Protein AF-A0A960XKC3-F1 (afdb_monomer_lite)

Secondary structure (DSSP, 8-state):
--HHHHHHHHHHHHHHHHTSTTTS-TT--THHHHHHHHHHHS-TTHHHHHHHHHHHHHHHHHHHHHHHHS------THHHHHHHHHHHH-

Foldseek 3Di:
DDPLVPVLVVLLVVQLVQPPPPNDDVPDHCLLVCLLVLCVSPDDPCSQCVSLVSVVVSCCVVQVCCCVVVVDRPDDPCVVVVSVVSNVSD

Radius of gyration: 13.92 Å; chains: 1; bounding box: 27×32×36 Å

Sequence (90 aa):
MKPKLALPVVLMLVFAITRWPGLMPPNFSAVYGLLFCGGVYFTGRMAWWLPLGVLAGTDLVICGYYQFFQGINAFQPHMLMTYVCYAGLI

Structure (mmCIF, N/CA/C/O backbone):
data_AF-A0A960XKC3-F1
#
_entry.id   AF-A0A960XKC3-F1
#
loop_
_atom_site.group_PDB
_atom_site.id
_atom_site.type_symbol
_atom_site.label_atom_id
_atom_site.label_alt_id
_atom_site.label_comp_id
_atom_site.label_asym_id
_atom_site.label_entity_id
_atom_site.label_seq_id
_atom_site.pdbx_PDB_ins_code
_atom_site.Cartn_x
_atom_site.Cartn_y
_atom_site.Cartn_z
_atom_site.occupancy
_atom_site.B_iso_or_equiv
_atom_site.auth_seq_id
_atom_site.auth_comp_id
_atom_site.auth_asym_id
_atom_site.auth_atom_id
_atom_site.pdbx_PDB_model_num
ATOM 1 N N . MET A 1 1 ? -12.853 -23.521 15.824 1.00 45.41 1 MET A N 1
ATOM 2 C CA . MET A 1 1 ? -11.805 -22.718 15.147 1.00 45.41 1 MET A CA 1
ATOM 3 C C . MET A 1 1 ? -12.215 -21.249 15.208 1.00 45.41 1 MET A C 1
ATOM 5 O O . MET A 1 1 ? -13.382 -20.975 14.984 1.00 45.41 1 MET A O 1
ATOM 9 N N . LYS A 1 2 ? -11.327 -20.335 15.630 1.00 48.94 2 LYS A N 1
ATOM 10 C CA . LYS A 1 2 ? -11.648 -18.933 15.984 1.00 48.94 2 LYS A CA 1
ATOM 11 C C . LYS A 1 2 ? -12.214 -18.157 14.769 1.00 48.94 2 LYS A C 1
ATOM 13 O O . LYS A 1 2 ? -11.428 -17.800 13.894 1.00 48.94 2 LYS A O 1
ATOM 18 N N . PRO A 1 3 ? -13.519 -17.823 14.719 1.00 55.16 3 PRO A N 1
ATOM 19 C CA . PRO A 1 3 ? -14.132 -17.157 13.559 1.00 55.16 3 PRO A CA 1
ATOM 20 C C . PRO A 1 3 ? -13.640 -15.713 13.343 1.00 55.16 3 PRO A C 1
ATOM 22 O O . PRO A 1 3 ? -13.813 -15.154 12.267 1.00 55.16 3 PRO A O 1
ATOM 25 N N . LYS A 1 4 ? -12.965 -15.120 14.338 1.00 64.19 4 LYS A N 1
ATOM 26 C CA . LYS A 1 4 ? -12.506 -13.720 14.322 1.00 64.19 4 LYS A CA 1
ATOM 27 C C . LYS A 1 4 ? -11.363 -13.428 13.334 1.00 64.19 4 LYS A C 1
ATOM 29 O O . LYS A 1 4 ? -11.145 -12.271 13.010 1.00 64.19 4 LYS A O 1
ATOM 34 N N . LEU A 1 5 ? -10.630 -14.450 12.878 1.00 69.88 5 LEU A N 1
ATOM 35 C CA . LEU A 1 5 ? -9.450 -14.289 12.007 1.00 69.88 5 LEU A CA 1
ATOM 36 C C . LEU A 1 5 ? -9.685 -14.704 10.550 1.00 69.88 5 LEU A C 1
ATOM 38 O O . LEU A 1 5 ? -8.965 -14.243 9.672 1.00 69.88 5 LEU A O 1
ATOM 42 N N . ALA A 1 6 ? -10.696 -15.530 10.276 1.00 75.69 6 ALA A N 1
ATOM 43 C CA . ALA A 1 6 ? -10.957 -16.024 8.925 1.00 75.69 6 ALA A CA 1
ATOM 44 C C . ALA A 1 6 ? -11.412 -14.903 7.976 1.00 75.69 6 ALA A C 1
ATOM 46 O O . ALA A 1 6 ? -10.878 -14.773 6.880 1.00 75.69 6 ALA A O 1
ATOM 47 N N . LEU A 1 7 ? -12.347 -14.057 8.420 1.00 75.25 7 LEU A N 1
ATOM 48 C CA . LEU A 1 7 ? -12.868 -12.942 7.625 1.00 75.25 7 LEU A CA 1
ATOM 49 C C . LEU A 1 7 ? -11.770 -11.932 7.213 1.00 75.25 7 LEU A C 1
ATOM 51 O O . LEU A 1 7 ? -11.669 -11.658 6.018 1.00 75.25 7 LEU A O 1
ATOM 55 N N . PRO A 1 8 ? -10.900 -11.437 8.124 1.00 73.38 8 PRO A N 1
ATOM 56 C CA . PRO A 1 8 ? -9.755 -10.603 7.753 1.00 73.38 8 PRO A CA 1
ATOM 57 C C . PRO A 1 8 ? -8.878 -11.214 6.667 1.00 73.38 8 PRO A C 1
ATOM 59 O O . PRO A 1 8 ? -8.530 -10.549 5.697 1.00 73.38 8 PRO A O 1
ATOM 62 N N . VAL A 1 9 ? -8.533 -12.492 6.820 1.00 76.19 9 VAL A N 1
ATOM 63 C CA . VAL A 1 9 ? -7.622 -13.185 5.906 1.00 76.19 9 VAL A CA 1
ATOM 64 C C . VAL A 1 9 ? -8.256 -13.354 4.528 1.00 76.19 9 VAL A C 1
ATOM 66 O O . VAL A 1 9 ? -7.601 -13.101 3.521 1.00 76.19 9 VAL A O 1
ATOM 69 N N . VAL A 1 10 ? -9.539 -13.720 4.472 1.00 80.88 10 VAL A N 1
ATOM 70 C CA . VAL A 1 10 ? -10.279 -13.844 3.209 1.00 80.88 10 VAL A CA 1
ATOM 71 C C . VAL A 1 10 ? -10.379 -12.492 2.502 1.00 80.88 10 VAL A C 1
ATOM 73 O O . VAL A 1 10 ? -10.119 -12.419 1.303 1.00 80.88 10 VAL A O 1
ATOM 76 N N . LEU A 1 11 ? -10.679 -11.412 3.230 1.00 78.38 11 LEU A N 1
ATOM 77 C CA . LEU A 1 11 ? -10.731 -10.063 2.659 1.00 78.38 11 LEU A CA 1
ATOM 78 C C . LEU A 1 11 ? -9.377 -9.633 2.082 1.00 78.38 11 LEU A C 1
ATOM 80 O O . LEU A 1 11 ? -9.334 -9.092 0.981 1.00 78.38 11 LEU A O 1
ATOM 84 N N . MET A 1 12 ? -8.273 -9.928 2.773 1.00 79.12 12 MET A N 1
ATOM 85 C CA . MET A 1 12 ? -6.926 -9.625 2.275 1.00 79.12 12 MET A CA 1
ATOM 86 C C . MET A 1 12 ? -6.516 -10.468 1.068 1.00 79.12 12 MET A C 1
ATOM 88 O O . MET A 1 12 ? -5.805 -9.977 0.194 1.00 79.12 12 MET A O 1
ATOM 92 N N . LEU A 1 13 ? -6.958 -11.725 0.995 1.00 79.75 13 LEU A N 1
ATOM 93 C CA . LEU A 1 13 ? -6.722 -12.574 -0.173 1.00 79.75 13 LEU A CA 1
ATOM 94 C C . LEU A 1 13 ? -7.464 -12.047 -1.400 1.00 79.75 13 LEU A C 1
ATOM 96 O O . LEU A 1 13 ? -6.859 -11.881 -2.456 1.00 79.75 13 LEU A O 1
ATOM 100 N N . VAL A 1 14 ? -8.755 -11.733 -1.255 1.00 80.75 14 VAL A N 1
ATOM 101 C CA . VAL A 1 14 ? -9.549 -11.126 -2.334 1.00 80.75 14 VAL A CA 1
ATOM 102 C C . VAL A 1 14 ? -8.919 -9.804 -2.762 1.00 80.75 14 VAL A C 1
ATOM 104 O O . VAL A 1 14 ? -8.740 -9.558 -3.951 1.00 80.75 14 VAL A O 1
ATOM 107 N N . PHE A 1 15 ? -8.498 -8.989 -1.797 1.00 79.44 15 PHE A N 1
ATOM 108 C CA . PHE A 1 15 ? -7.784 -7.749 -2.049 1.00 79.44 15 PHE A CA 1
ATOM 109 C C . PHE A 1 15 ? -6.508 -7.944 -2.880 1.00 79.44 15 PHE A C 1
ATOM 111 O O . PHE A 1 15 ? -6.333 -7.270 -3.894 1.00 79.44 15 PHE A O 1
ATOM 118 N N . ALA A 1 16 ? -5.644 -8.889 -2.507 1.00 77.81 16 ALA A N 1
ATOM 119 C CA . ALA A 1 16 ? -4.427 -9.177 -3.259 1.00 77.81 16 ALA A CA 1
ATOM 120 C C . ALA A 1 16 ? -4.730 -9.589 -4.711 1.00 77.81 16 ALA A C 1
ATOM 122 O O . ALA A 1 16 ? -4.042 -9.146 -5.629 1.00 77.81 16 ALA A O 1
ATOM 123 N N . ILE A 1 17 ? -5.802 -10.358 -4.930 1.00 78.81 17 ILE A N 1
ATOM 124 C CA . ILE A 1 17 ? -6.256 -10.753 -6.271 1.00 78.81 17 ILE A CA 1
ATOM 125 C C . ILE A 1 17 ? -6.725 -9.532 -7.073 1.00 78.81 17 ILE A C 1
ATOM 127 O O . ILE A 1 17 ? -6.347 -9.394 -8.233 1.00 78.81 17 ILE A O 1
ATOM 131 N N . THR A 1 18 ? -7.479 -8.603 -6.467 1.00 75.06 18 THR A N 1
ATOM 132 C CA . THR A 1 18 ? -7.957 -7.386 -7.162 1.00 75.06 18 THR A CA 1
ATOM 133 C C . THR A 1 18 ? -6.839 -6.482 -7.687 1.00 75.06 18 THR A C 1
ATOM 135 O O . THR A 1 18 ? -7.077 -5.681 -8.586 1.00 75.06 18 THR A O 1
ATOM 138 N N . ARG A 1 19 ? -5.617 -6.620 -7.161 1.00 74.62 19 ARG A N 1
ATOM 139 C CA . ARG A 1 19 ? -4.440 -5.840 -7.573 1.00 74.62 19 ARG A CA 1
ATOM 140 C C . ARG A 1 19 ? -3.648 -6.464 -8.714 1.00 74.62 19 ARG A C 1
ATOM 142 O O . ARG A 1 19 ? -2.655 -5.880 -9.139 1.00 74.62 19 ARG A O 1
ATOM 149 N N . TRP A 1 20 ? -4.055 -7.634 -9.199 1.00 76.62 20 TRP A N 1
ATOM 150 C CA . TRP A 1 20 ? -3.368 -8.278 -10.306 1.00 76.62 20 TRP A CA 1
ATOM 151 C C . TRP A 1 20 ? -3.443 -7.406 -11.572 1.00 76.62 20 TRP A C 1
ATOM 153 O O . TRP A 1 20 ? -4.540 -6.971 -11.950 1.00 76.62 20 TRP A O 1
ATOM 163 N N . PRO A 1 21 ? -2.306 -7.142 -12.243 1.00 68.44 21 PRO A N 1
ATOM 164 C CA . PRO A 1 21 ? -2.283 -6.291 -13.426 1.00 68.44 21 PRO A CA 1
ATOM 165 C C . PRO A 1 21 ? -3.163 -6.894 -14.530 1.00 68.44 21 PRO A C 1
ATOM 167 O O . PRO A 1 21 ? -2.982 -8.044 -14.924 1.00 68.44 21 PRO A O 1
ATOM 170 N N . GLY A 1 22 ? -4.141 -6.118 -15.006 1.00 71.56 22 GLY A N 1
ATOM 171 C CA . GLY A 1 22 ? -5.102 -6.531 -16.037 1.00 71.56 22 GLY A CA 1
ATOM 172 C C . GLY A 1 22 ? -6.458 -7.034 -15.523 1.00 71.56 22 GLY A C 1
ATOM 173 O O . GLY A 1 22 ? -7.344 -7.257 -16.343 1.00 71.56 22 GLY A O 1
ATOM 174 N N . LEU A 1 23 ? -6.657 -7.180 -14.205 1.00 73.38 23 LEU A N 1
ATOM 175 C CA . LEU A 1 23 ? -7.954 -7.585 -13.641 1.00 73.38 23 LEU A CA 1
ATOM 176 C C . LEU A 1 23 ? -8.907 -6.399 -13.411 1.00 73.38 23 LEU A C 1
ATOM 178 O O . LEU A 1 23 ? -10.104 -6.511 -13.666 1.00 73.38 23 LEU A O 1
ATOM 182 N N . MET A 1 24 ? -8.388 -5.268 -12.926 1.00 70.12 24 MET A N 1
ATOM 183 C CA . MET A 1 24 ? -9.150 -4.033 -12.707 1.00 70.12 24 MET A CA 1
ATOM 184 C C . MET A 1 24 ? -8.760 -2.937 -13.710 1.00 70.12 24 MET A C 1
ATOM 186 O O . MET A 1 24 ? -7.633 -2.947 -14.218 1.00 70.12 24 MET A O 1
ATOM 190 N N . PRO A 1 25 ? -9.664 -1.973 -13.991 1.00 70.12 25 PRO A N 1
ATOM 191 C CA . PRO A 1 25 ? -9.336 -0.804 -14.797 1.00 70.12 25 PRO A CA 1
ATOM 192 C C . PRO A 1 25 ? -8.111 -0.062 -14.237 1.00 70.12 25 PRO A C 1
ATOM 194 O O . PRO A 1 25 ? -7.933 -0.008 -13.017 1.00 70.12 25 PRO A O 1
ATOM 197 N N . PRO A 1 26 ? -7.276 0.547 -15.094 1.00 63.78 26 PRO A N 1
ATOM 198 C CA . PRO A 1 26 ? -6.123 1.318 -14.644 1.00 63.78 26 PRO A CA 1
ATOM 199 C C . PRO A 1 26 ? -6.557 2.424 -13.668 1.00 63.78 26 PRO A C 1
ATOM 201 O O . PRO A 1 26 ? -7.488 3.178 -13.951 1.00 63.78 26 PRO A O 1
ATOM 204 N N . ASN A 1 27 ? -5.869 2.512 -12.523 1.00 62.06 27 ASN A N 1
ATOM 205 C CA . ASN A 1 27 ? -6.164 3.377 -11.363 1.00 62.06 27 ASN A CA 1
ATOM 206 C C . ASN A 1 27 ? -7.355 2.961 -10.484 1.00 62.06 27 ASN A C 1
ATOM 208 O O . ASN A 1 27 ? -7.625 3.619 -9.480 1.00 62.06 27 ASN A O 1
ATOM 212 N N . PHE A 1 28 ? -8.055 1.873 -10.808 1.00 60.47 28 PHE A N 1
ATOM 213 C CA . PHE A 1 28 ? -9.113 1.352 -9.953 1.00 60.47 28 PHE A CA 1
ATOM 214 C C . PHE A 1 28 ? -8.516 0.334 -8.990 1.00 60.47 28 PHE A C 1
ATOM 216 O O . PHE A 1 28 ? -8.047 -0.730 -9.388 1.00 60.47 28 PHE A O 1
ATOM 223 N N . SER A 1 29 ? -8.496 0.678 -7.707 1.00 61.59 29 SER A N 1
ATOM 224 C CA . SER A 1 29 ?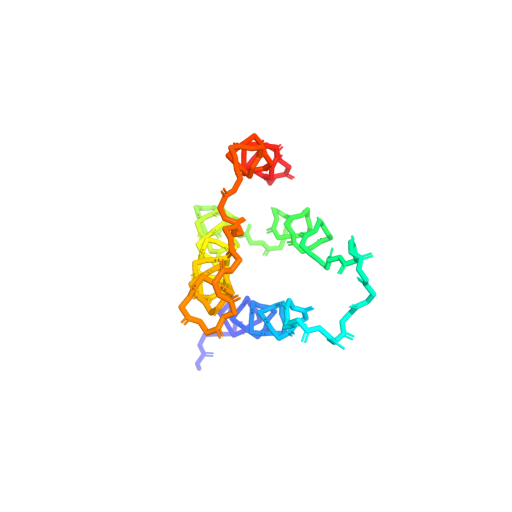 -7.975 -0.208 -6.680 1.00 61.59 29 SER A CA 1
ATOM 225 C C . SER A 1 29 ? -8.913 -0.216 -5.487 1.00 61.59 29 SER A C 1
ATOM 227 O O . SER A 1 29 ? -9.160 0.822 -4.875 1.00 61.59 29 SER A O 1
ATOM 229 N N . ALA A 1 30 ? -9.404 -1.401 -5.115 1.00 66.44 30 ALA A N 1
ATOM 230 C CA . ALA A 1 30 ? -10.216 -1.592 -3.908 1.00 66.44 30 ALA A CA 1
ATOM 231 C C . ALA A 1 30 ? -9.455 -1.240 -2.608 1.00 66.44 30 ALA A C 1
ATOM 233 O O . ALA A 1 30 ? -10.040 -1.251 -1.527 1.00 66.44 30 ALA A O 1
ATOM 234 N N . VAL A 1 31 ? -8.167 -0.890 -2.729 1.00 69.06 31 VAL A N 1
ATOM 235 C CA . VAL A 1 31 ? -7.255 -0.413 -1.682 1.00 69.06 31 VAL A CA 1
ATOM 236 C C . VAL A 1 31 ? -7.910 0.632 -0.792 1.00 69.06 31 VAL A C 1
ATOM 238 O O . VAL A 1 31 ? -7.958 0.441 0.418 1.00 69.06 31 VAL A O 1
ATOM 241 N N . TYR A 1 32 ? -8.454 1.704 -1.373 1.00 66.06 32 TYR A N 1
ATOM 242 C CA . TYR A 1 32 ? -9.007 2.822 -0.603 1.00 66.06 32 TYR A CA 1
ATOM 243 C C . TYR A 1 32 ? -10.189 2.387 0.270 1.00 66.06 32 TYR A C 1
ATOM 245 O O . TYR A 1 32 ? -10.235 2.700 1.457 1.00 66.06 32 TYR A O 1
ATOM 253 N N . GLY A 1 33 ? -11.116 1.615 -0.306 1.00 68.25 33 GLY A N 1
ATOM 254 C CA . GLY A 1 33 ? -12.294 1.127 0.408 1.00 68.25 33 GLY A CA 1
ATOM 255 C C . GLY A 1 33 ? -11.941 0.107 1.486 1.00 68.25 33 GLY A C 1
ATOM 256 O O . GLY A 1 33 ? -12.512 0.135 2.569 1.00 68.25 33 GLY A O 1
ATOM 257 N N . LEU A 1 34 ? -10.972 -0.771 1.225 1.00 72.00 34 LEU A N 1
ATOM 258 C CA . LEU A 1 34 ? -10.594 -1.828 2.159 1.00 72.00 34 LEU A CA 1
ATOM 259 C C . LEU A 1 34 ? -9.686 -1.323 3.287 1.00 72.00 34 LEU A C 1
ATOM 261 O O . LEU A 1 34 ? -9.776 -1.842 4.393 1.00 72.00 34 LEU A O 1
ATOM 265 N N . LEU A 1 35 ? -8.873 -0.291 3.048 1.00 70.81 35 LEU A N 1
ATOM 266 C CA . LEU A 1 35 ? -8.130 0.411 4.099 1.00 70.81 35 LEU A CA 1
ATOM 267 C C . LEU A 1 35 ? -9.073 1.193 5.017 1.00 70.81 35 LEU A C 1
ATOM 269 O O . LEU A 1 35 ? -9.018 1.012 6.230 1.00 70.81 35 LEU A O 1
ATOM 273 N N . PHE A 1 36 ? -9.992 1.976 4.441 1.00 68.12 36 PHE A N 1
ATOM 274 C CA . PHE A 1 36 ? -10.977 2.743 5.207 1.00 68.12 36 PHE A CA 1
ATOM 275 C C . PHE A 1 36 ? -11.911 1.831 6.016 1.00 68.12 36 PHE A C 1
ATOM 277 O O . PHE A 1 36 ? -12.063 1.986 7.225 1.00 68.12 36 PHE A O 1
ATOM 284 N N . CYS A 1 37 ? -12.492 0.806 5.381 1.00 67.88 37 CYS A N 1
ATOM 285 C CA . CYS A 1 37 ? -13.317 -0.176 6.085 1.00 67.88 37 CYS A CA 1
ATOM 286 C C . CYS A 1 37 ? -12.480 -1.056 7.027 1.00 67.88 37 CYS A C 1
ATOM 288 O O . CYS A 1 37 ? -12.973 -1.482 8.067 1.00 67.88 37 CYS A O 1
ATOM 290 N N . GLY A 1 38 ? -11.215 -1.323 6.705 1.00 66.81 38 GLY A N 1
ATOM 291 C CA . GLY A 1 38 ? -10.296 -2.100 7.535 1.00 66.81 38 GLY A CA 1
ATOM 292 C C . GLY A 1 38 ? -10.047 -1.462 8.900 1.00 66.81 38 GLY A C 1
ATOM 293 O O . GLY A 1 38 ? -10.031 -2.184 9.893 1.00 66.81 38 GLY A O 1
ATOM 294 N N . GLY A 1 39 ? -9.959 -0.130 8.973 1.00 63.72 39 GLY A N 1
ATOM 295 C CA . GLY A 1 39 ? -9.909 0.609 10.243 1.00 63.72 39 GLY A CA 1
ATOM 296 C C . GLY A 1 39 ? -11.156 0.412 11.115 1.00 63.72 39 GLY A C 1
ATOM 297 O O . GLY A 1 39 ? -11.067 0.383 12.339 1.00 63.72 39 GLY A O 1
ATOM 298 N N . VAL A 1 40 ? -12.316 0.189 10.488 1.00 66.19 40 VAL A N 1
ATOM 299 C CA . VAL A 1 40 ? -13.599 -0.026 11.177 1.00 66.19 40 VAL A CA 1
ATOM 300 C C . VAL A 1 40 ? -13.802 -1.491 11.587 1.00 66.19 40 VAL A C 1
ATOM 302 O O . VAL A 1 40 ? -14.318 -1.765 12.670 1.00 66.19 40 VAL A O 1
ATOM 305 N N . TYR A 1 41 ? -13.411 -2.449 10.740 1.00 64.62 41 TYR A N 1
ATOM 306 C CA . TYR A 1 41 ? -13.665 -3.881 10.960 1.00 64.62 41 TYR A CA 1
ATOM 307 C C . TYR A 1 41 ? -12.537 -4.617 11.695 1.00 64.62 41 TYR A C 1
ATOM 309 O O . TYR A 1 41 ? -12.786 -5.672 12.287 1.00 64.62 41 TYR A O 1
ATOM 317 N N . PHE A 1 42 ? -11.304 -4.105 11.677 1.00 69.56 42 PHE A N 1
ATOM 318 C CA . PHE A 1 42 ? -10.181 -4.708 12.394 1.00 69.56 42 PHE A CA 1
ATOM 319 C C . PHE A 1 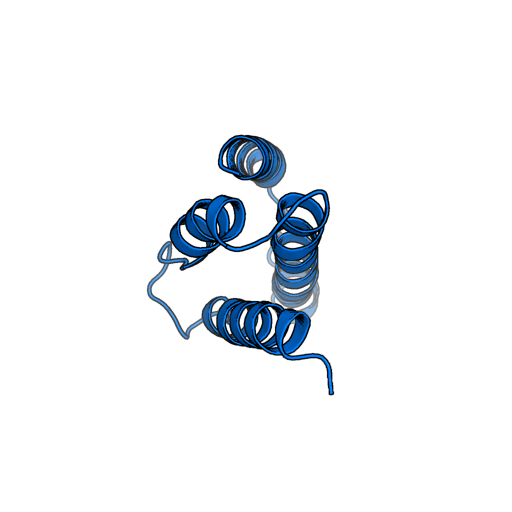42 ? -9.930 -3.989 13.718 1.00 69.56 42 PHE A C 1
ATOM 321 O O . PHE A 1 42 ? -9.874 -2.770 13.797 1.00 69.56 42 PHE A O 1
ATOM 328 N N . THR A 1 43 ? -9.746 -4.755 14.792 1.00 68.81 43 THR A N 1
ATOM 329 C CA . THR A 1 43 ? -9.520 -4.199 16.131 1.00 68.81 43 THR A CA 1
ATOM 330 C C . THR A 1 43 ? -8.031 -4.101 16.459 1.00 68.81 43 THR A C 1
ATOM 332 O O . THR A 1 43 ? -7.305 -5.098 16.390 1.00 68.81 43 THR A O 1
ATOM 335 N N . GLY A 1 44 ? -7.587 -2.922 16.903 1.00 72.94 44 GLY A N 1
ATOM 336 C CA . GLY A 1 44 ? -6.239 -2.690 17.431 1.00 72.94 44 GLY A CA 1
ATOM 337 C C . GLY A 1 44 ? -5.145 -2.695 16.358 1.00 72.94 44 GLY A C 1
ATOM 338 O O . GLY A 1 44 ? -5.358 -2.296 15.220 1.00 72.94 44 GLY A O 1
ATOM 339 N N . ARG A 1 45 ? -3.944 -3.171 16.710 1.00 72.94 45 ARG A N 1
ATOM 340 C CA . ARG A 1 45 ? -2.736 -3.072 15.861 1.00 72.94 45 ARG A CA 1
ATOM 341 C C . ARG A 1 45 ? -2.828 -3.833 14.526 1.00 72.94 45 ARG A C 1
ATOM 343 O O . ARG A 1 45 ? -2.072 -3.534 13.603 1.00 72.94 45 ARG A O 1
ATOM 350 N N . MET A 1 46 ? -3.757 -4.788 14.409 1.00 72.00 46 MET A N 1
ATOM 351 C CA . MET A 1 46 ? -4.029 -5.503 13.154 1.00 72.00 46 MET A CA 1
ATOM 352 C C . MET A 1 46 ? -4.690 -4.618 12.095 1.00 72.00 46 MET A C 1
ATOM 354 O O . MET A 1 46 ? -4.477 -4.871 10.915 1.00 72.00 46 MET A O 1
ATOM 358 N N . ALA A 1 47 ? -5.428 -3.575 12.487 1.00 71.88 47 ALA A N 1
ATOM 359 C CA . ALA A 1 47 ? -6.019 -2.641 11.530 1.00 71.88 47 ALA A CA 1
ATOM 360 C C . ALA A 1 47 ? -4.956 -1.937 10.689 1.00 71.88 47 ALA A C 1
ATOM 362 O O . ALA A 1 47 ? -5.171 -1.696 9.513 1.00 71.88 47 ALA A O 1
ATOM 363 N N . TRP A 1 48 ? -3.782 -1.687 11.272 1.00 74.12 48 TRP A N 1
ATOM 364 C CA . TRP A 1 48 ? -2.668 -1.037 10.593 1.00 74.12 48 TRP A CA 1
ATOM 365 C C . TRP A 1 48 ? -1.746 -2.024 9.882 1.00 74.12 48 TRP A C 1
ATOM 367 O O . TRP A 1 48 ? -1.531 -1.923 8.678 1.00 74.12 48 TRP A O 1
ATOM 377 N N . TRP A 1 49 ? -1.181 -2.994 10.609 1.00 79.25 49 TRP A N 1
ATOM 378 C CA . TRP A 1 49 ? -0.107 -3.818 10.042 1.00 79.25 49 TRP A CA 1
ATOM 379 C C . TRP A 1 49 ? -0.592 -4.766 8.941 1.00 79.25 49 TRP A C 1
ATOM 381 O O . TRP A 1 49 ? 0.143 -5.040 7.998 1.00 79.25 49 TRP A O 1
ATOM 391 N N . LEU A 1 50 ? -1.828 -5.255 9.042 1.00 80.44 50 LEU A N 1
ATOM 392 C CA . LEU A 1 50 ? -2.356 -6.285 8.152 1.00 80.44 50 LEU A CA 1
ATOM 393 C C . LEU A 1 50 ? -2.643 -5.728 6.740 1.00 80.44 50 LEU A C 1
ATOM 395 O O . LEU A 1 50 ? -2.064 -6.251 5.789 1.00 80.44 50 LEU A O 1
ATOM 399 N N . PRO A 1 51 ? -3.425 -4.645 6.556 1.00 78.81 51 PRO A N 1
ATOM 400 C CA . PRO A 1 51 ? -3.617 -4.071 5.227 1.00 78.81 51 PRO A CA 1
ATOM 401 C C . PRO A 1 51 ? -2.360 -3.390 4.684 1.00 78.81 51 PRO A C 1
ATOM 403 O O . PRO A 1 51 ? -2.065 -3.582 3.511 1.00 78.81 51 PRO A O 1
ATOM 406 N N . LEU A 1 52 ? -1.587 -2.653 5.499 1.00 82.69 52 LEU A N 1
ATOM 407 C CA . LEU A 1 52 ? -0.346 -2.015 5.030 1.00 82.69 52 LEU A CA 1
ATOM 408 C C . LEU A 1 52 ? 0.711 -3.055 4.637 1.00 82.69 52 LEU A C 1
ATOM 410 O O . LEU A 1 52 ? 1.416 -2.872 3.647 1.00 82.69 52 LEU A O 1
ATOM 414 N N . GLY A 1 53 ? 0.799 -4.164 5.376 1.00 84.00 53 GLY A N 1
ATOM 415 C CA . GLY A 1 53 ? 1.699 -5.271 5.064 1.00 84.00 53 GLY A CA 1
ATOM 416 C C . GLY A 1 53 ? 1.313 -5.983 3.771 1.00 84.00 53 GLY A C 1
ATOM 417 O O . GLY A 1 53 ? 2.177 -6.246 2.938 1.00 84.00 53 GLY A O 1
ATOM 418 N N . VAL A 1 54 ? 0.018 -6.240 3.556 1.00 84.62 54 VAL A N 1
ATOM 419 C CA . VAL A 1 54 ? -0.470 -6.804 2.287 1.00 84.62 54 VAL A CA 1
ATOM 420 C C . VAL A 1 54 ? -0.261 -5.809 1.143 1.00 84.62 54 VAL A C 1
ATOM 422 O O . VAL A 1 54 ? 0.158 -6.222 0.064 1.00 84.62 54 VAL A O 1
ATOM 425 N N . LEU A 1 55 ? -0.458 -4.506 1.386 1.00 83.94 55 LEU A N 1
ATOM 426 C CA . LEU A 1 55 ? -0.169 -3.440 0.424 1.00 83.94 55 LEU A CA 1
ATOM 427 C C . LEU A 1 55 ? 1.279 -3.529 -0.062 1.00 83.94 55 LEU A C 1
ATOM 429 O O . LEU A 1 55 ? 1.512 -3.743 -1.251 1.00 83.94 55 LEU A O 1
ATOM 433 N N . ALA A 1 56 ? 2.215 -3.468 0.887 1.00 85.31 56 ALA A N 1
ATOM 434 C CA . ALA A 1 56 ? 3.650 -3.512 0.643 1.00 85.31 56 ALA A CA 1
ATOM 435 C C . ALA A 1 56 ? 4.071 -4.812 -0.039 1.00 85.31 56 ALA A C 1
ATOM 437 O O . ALA A 1 56 ? 4.819 -4.781 -1.011 1.00 85.31 56 ALA A O 1
ATOM 438 N N . GLY A 1 57 ? 3.554 -5.952 0.422 1.00 86.94 57 GLY A N 1
ATOM 439 C CA . GLY A 1 57 ? 3.844 -7.249 -0.182 1.00 86.94 57 GLY A CA 1
ATOM 440 C C . GLY A 1 57 ? 3.407 -7.314 -1.645 1.00 86.94 57 GLY A C 1
ATOM 441 O O . GLY A 1 57 ? 4.200 -7.687 -2.506 1.00 86.94 57 GLY A O 1
ATOM 442 N N . THR A 1 58 ? 2.168 -6.911 -1.942 1.00 83.75 58 THR A N 1
ATOM 443 C CA . THR A 1 58 ? 1.659 -6.914 -3.322 1.00 83.75 58 THR A CA 1
ATOM 444 C C . THR A 1 58 ? 2.409 -5.934 -4.223 1.00 83.75 58 THR A C 1
ATOM 446 O O . THR A 1 58 ? 2.752 -6.309 -5.341 1.00 83.75 58 THR A O 1
ATOM 449 N N . ASP A 1 59 ? 2.747 -4.734 -3.738 1.00 83.69 59 ASP A N 1
ATOM 450 C CA . ASP A 1 59 ? 3.531 -3.768 -4.518 1.00 83.69 59 ASP A CA 1
ATOM 451 C C . ASP A 1 59 ? 4.950 -4.266 -4.791 1.00 83.69 59 ASP A C 1
ATOM 453 O O . ASP A 1 59 ? 5.421 -4.140 -5.914 1.00 83.69 59 ASP A O 1
ATOM 457 N N . LEU A 1 60 ? 5.626 -4.897 -3.826 1.00 86.25 60 LEU A N 1
ATOM 458 C CA . LEU A 1 60 ? 6.953 -5.476 -4.059 1.00 86.25 60 LEU A CA 1
ATOM 459 C C . LEU A 1 60 ? 6.922 -6.588 -5.113 1.00 86.25 60 LEU A C 1
ATOM 461 O O . LEU A 1 60 ? 7.803 -6.640 -5.970 1.00 86.25 60 LEU A O 1
ATOM 465 N N . VAL A 1 61 ? 5.908 -7.459 -5.075 1.00 86.44 61 VAL A N 1
ATOM 466 C CA . VAL A 1 61 ? 5.748 -8.542 -6.058 1.00 86.44 61 VAL A CA 1
ATOM 467 C C . VAL A 1 61 ? 5.464 -7.977 -7.446 1.00 86.44 61 VAL A C 1
ATOM 469 O O . VAL A 1 61 ? 6.094 -8.394 -8.415 1.00 86.44 61 VAL A O 1
ATOM 472 N N . ILE A 1 62 ? 4.547 -7.015 -7.551 1.00 81.56 62 ILE A N 1
ATOM 473 C CA . ILE A 1 62 ? 4.146 -6.429 -8.832 1.00 81.56 62 ILE A CA 1
ATOM 474 C C . ILE A 1 62 ? 5.275 -5.564 -9.401 1.00 81.56 62 ILE A C 1
ATOM 476 O O . ILE A 1 62 ? 5.683 -5.778 -10.540 1.00 81.56 62 ILE A O 1
ATOM 480 N N . CYS A 1 63 ? 5.838 -4.638 -8.623 1.00 84.38 63 CYS A N 1
ATOM 481 C CA . CYS A 1 63 ? 6.963 -3.810 -9.061 1.00 84.38 63 CYS A CA 1
ATOM 482 C C . CYS A 1 63 ? 8.186 -4.662 -9.408 1.00 84.38 63 CYS A C 1
ATOM 484 O O . CYS A 1 63 ? 8.835 -4.403 -10.418 1.00 84.38 63 CYS A O 1
ATOM 486 N N . GLY A 1 64 ? 8.462 -5.714 -8.630 1.00 84.06 64 GLY A N 1
ATOM 487 C CA . GLY A 1 64 ? 9.485 -6.702 -8.958 1.00 84.06 64 GLY A CA 1
ATOM 488 C C . GLY A 1 64 ? 9.193 -7.402 -10.284 1.00 84.06 64 GLY A C 1
ATOM 489 O O . GLY A 1 64 ? 10.071 -7.476 -11.137 1.00 84.06 64 GLY A O 1
ATOM 490 N N . TYR A 1 65 ? 7.958 -7.851 -10.513 1.00 84.50 65 TYR A N 1
ATOM 491 C CA . TYR A 1 65 ? 7.562 -8.459 -11.783 1.00 84.50 65 TYR A CA 1
ATOM 492 C C . TYR A 1 65 ? 7.781 -7.507 -12.972 1.00 84.50 65 TYR A C 1
ATOM 494 O O . TYR A 1 65 ? 8.420 -7.889 -13.951 1.00 84.50 65 TYR A O 1
ATOM 502 N N . TYR A 1 66 ? 7.347 -6.248 -12.867 1.00 81.38 66 TYR A N 1
ATOM 503 C CA . TYR A 1 66 ? 7.562 -5.232 -13.906 1.00 81.38 66 TYR A CA 1
ATOM 504 C C . TYR A 1 66 ? 9.047 -4.928 -14.144 1.00 81.38 66 TYR A C 1
ATOM 506 O O . TYR A 1 66 ? 9.473 -4.784 -15.292 1.00 81.38 66 TYR A O 1
ATOM 514 N N . GLN A 1 67 ? 9.852 -4.881 -13.085 1.00 83.44 67 GLN A N 1
ATOM 515 C CA . GLN A 1 67 ? 11.276 -4.583 -13.187 1.00 83.44 67 GLN A CA 1
ATOM 516 C C . GLN A 1 67 ? 12.079 -5.760 -13.758 1.00 83.44 67 GLN A C 1
ATOM 518 O O . GLN A 1 67 ? 12.914 -5.553 -14.635 1.00 83.44 67 GLN A O 1
ATOM 523 N N . PHE A 1 68 ? 11.823 -6.992 -13.306 1.00 82.12 68 PHE A N 1
ATOM 524 C CA . PHE A 1 68 ? 12.577 -8.177 -13.729 1.00 82.12 68 PHE A CA 1
ATOM 525 C C . PHE A 1 68 ? 12.114 -8.750 -15.073 1.00 82.12 68 PHE A C 1
ATOM 527 O O . PHE A 1 68 ? 12.954 -9.200 -15.847 1.00 82.12 68 PHE A O 1
ATOM 534 N N . PHE A 1 69 ? 10.809 -8.739 -15.371 1.00 80.88 69 PHE A N 1
ATOM 535 C CA . PHE A 1 69 ? 10.276 -9.345 -16.600 1.00 80.88 69 PHE A CA 1
ATOM 536 C C . PHE A 1 69 ? 10.023 -8.340 -17.723 1.00 80.88 69 PHE A C 1
ATOM 538 O O . PHE A 1 69 ? 10.091 -8.723 -18.888 1.00 80.88 69 PHE A O 1
ATOM 545 N N . GLN A 1 70 ? 9.732 -7.073 -17.407 1.00 78.94 70 GLN A N 1
ATOM 546 C CA . GLN A 1 70 ? 9.429 -6.051 -18.420 1.00 78.94 70 GLN A CA 1
ATOM 547 C C . GLN A 1 70 ? 10.477 -4.933 -18.500 1.00 78.94 70 GLN A C 1
ATOM 549 O O . GLN A 1 70 ? 10.407 -4.110 -19.408 1.00 78.94 70 GLN A O 1
ATOM 554 N N . GLY A 1 71 ? 11.454 -4.896 -17.585 1.00 79.62 71 GLY A N 1
ATOM 555 C CA . GLY A 1 71 ? 12.497 -3.864 -17.555 1.00 79.62 71 GLY A CA 1
ATOM 556 C C . GLY A 1 71 ? 11.973 -2.457 -17.249 1.00 79.62 71 GLY A C 1
ATOM 557 O O . GLY A 1 71 ? 12.688 -1.477 -17.452 1.00 79.62 71 GLY A O 1
ATOM 558 N N . ILE A 1 72 ? 10.729 -2.335 -16.779 1.00 79.88 72 ILE A N 1
ATOM 559 C CA . ILE A 1 72 ? 10.100 -1.050 -16.468 1.00 79.88 72 ILE A CA 1
ATOM 560 C C . ILE A 1 72 ? 10.377 -0.726 -15.001 1.00 79.88 72 ILE A C 1
ATOM 562 O O . ILE A 1 72 ? 10.042 -1.502 -14.105 1.00 79.88 72 ILE A O 1
ATOM 566 N N . ASN A 1 73 ? 10.951 0.450 -14.744 1.00 77.75 73 ASN A N 1
ATOM 567 C CA . ASN A 1 73 ? 11.126 0.958 -13.385 1.00 77.75 73 ASN A CA 1
ATOM 568 C C . ASN A 1 73 ? 9.770 1.383 -12.804 1.00 77.75 73 ASN A C 1
ATOM 570 O O . ASN A 1 73 ? 9.336 2.521 -12.971 1.00 77.75 73 ASN A O 1
ATOM 574 N N . ALA A 1 74 ? 9.104 0.447 -12.128 1.00 76.31 74 ALA A N 1
ATOM 575 C CA . ALA A 1 74 ? 7.820 0.674 -11.468 1.00 76.31 74 ALA A CA 1
ATOM 576 C C . ALA A 1 74 ? 7.956 1.336 -10.081 1.00 76.31 74 ALA A C 1
ATOM 578 O O . ALA A 1 74 ? 6.985 1.884 -9.566 1.00 76.31 74 ALA A O 1
ATOM 579 N N . PHE A 1 75 ? 9.151 1.327 -9.474 1.00 75.88 75 PHE A N 1
ATOM 580 C CA . PHE A 1 75 ? 9.396 1.999 -8.196 1.00 75.88 75 PHE A CA 1
ATOM 581 C C . PHE A 1 75 ? 9.470 3.512 -8.380 1.00 75.88 75 PHE A C 1
ATOM 583 O O . PHE A 1 75 ? 10.438 4.042 -8.926 1.00 75.88 75 PHE A O 1
ATOM 590 N N . GLN A 1 76 ? 8.449 4.213 -7.890 1.00 81.00 76 GLN A N 1
ATOM 591 C CA . GLN A 1 76 ? 8.360 5.666 -7.982 1.00 81.00 76 GLN A CA 1
ATOM 592 C C . GLN A 1 76 ? 8.356 6.309 -6.585 1.00 81.00 76 GLN A C 1
ATOM 594 O O . GLN A 1 76 ? 7.700 5.795 -5.677 1.00 81.00 76 GLN A O 1
ATOM 599 N N . PRO A 1 77 ? 9.026 7.463 -6.386 1.00 78.69 77 PRO A N 1
ATOM 600 C CA . PRO A 1 77 ? 9.140 8.096 -5.066 1.00 78.69 77 PRO A CA 1
ATOM 601 C C . PRO A 1 77 ? 7.791 8.480 -4.452 1.00 78.69 77 PRO A C 1
ATOM 603 O O . PRO A 1 77 ? 7.631 8.469 -3.233 1.00 78.69 77 PRO A O 1
ATOM 606 N N . HIS A 1 78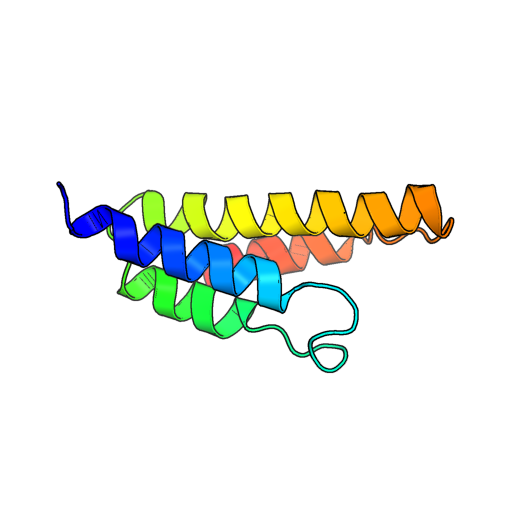 ? 6.800 8.795 -5.291 1.00 78.44 78 HIS A N 1
ATOM 607 C CA . HIS A 1 78 ? 5.469 9.180 -4.831 1.00 78.44 78 HIS A CA 1
ATOM 608 C C . HIS A 1 78 ? 4.722 8.039 -4.134 1.00 78.44 78 HIS A C 1
ATOM 610 O O . HIS A 1 78 ? 3.820 8.326 -3.350 1.00 78.44 78 HIS A O 1
ATOM 616 N N . MET A 1 79 ? 5.114 6.775 -4.355 1.00 80.75 79 MET A N 1
ATOM 617 C CA . MET A 1 79 ? 4.527 5.633 -3.653 1.00 80.75 79 MET A CA 1
ATOM 618 C C . MET A 1 79 ? 4.644 5.820 -2.139 1.00 80.75 79 MET A C 1
ATOM 620 O O . MET A 1 79 ? 3.661 5.628 -1.432 1.00 80.75 79 MET A O 1
ATOM 624 N N . LEU A 1 80 ? 5.790 6.301 -1.637 1.00 82.06 80 LEU A N 1
ATOM 625 C CA . LEU A 1 80 ? 5.998 6.558 -0.205 1.00 82.06 80 LEU A CA 1
ATOM 626 C C . LEU A 1 80 ? 4.976 7.547 0.364 1.00 82.06 80 LEU A C 1
ATOM 628 O O . LEU A 1 80 ? 4.430 7.319 1.441 1.00 82.06 80 LEU A O 1
ATOM 632 N N . MET A 1 81 ? 4.677 8.615 -0.377 1.00 83.31 81 MET A N 1
ATOM 633 C CA . MET A 1 81 ? 3.670 9.593 0.031 1.00 83.31 81 MET A CA 1
ATOM 634 C C . MET A 1 81 ? 2.275 8.960 0.068 1.00 83.31 81 MET A C 1
ATOM 636 O O . MET A 1 81 ? 1.515 9.184 1.007 1.00 83.31 81 MET A O 1
ATOM 640 N N . THR A 1 82 ? 1.953 8.104 -0.906 1.00 82.81 82 THR A N 1
ATOM 641 C CA . THR A 1 82 ? 0.687 7.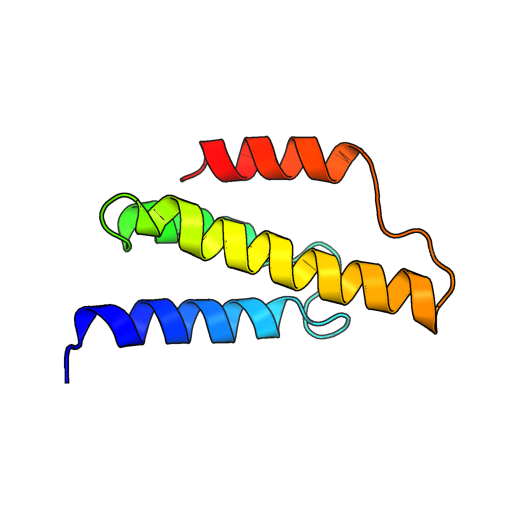363 -0.918 1.00 82.81 82 THR A CA 1
ATOM 642 C C . THR A 1 82 ? 0.578 6.412 0.279 1.00 82.81 82 THR A C 1
ATOM 644 O O . THR A 1 82 ? -0.478 6.353 0.903 1.00 82.81 82 THR A O 1
ATOM 647 N N . TYR A 1 83 ? 1.664 5.733 0.667 1.00 83.44 83 TYR A N 1
ATOM 648 C CA . TYR A 1 83 ? 1.710 4.901 1.877 1.00 83.44 83 TYR A CA 1
ATOM 649 C C . TYR A 1 83 ? 1.428 5.707 3.152 1.00 83.44 83 TYR A C 1
ATOM 651 O O . TYR A 1 83 ? 0.694 5.231 4.017 1.00 83.44 83 TYR A O 1
ATOM 659 N N . VAL A 1 84 ? 1.954 6.931 3.259 1.00 85.62 84 VAL A N 1
ATOM 660 C CA . VAL A 1 84 ? 1.667 7.829 4.391 1.00 85.62 84 VAL A CA 1
ATOM 661 C C . VAL A 1 84 ? 0.189 8.223 4.414 1.00 85.62 84 VAL A C 1
ATOM 663 O O . VAL A 1 84 ? -0.446 8.142 5.464 1.00 85.62 84 VAL A O 1
ATOM 666 N N . CYS A 1 85 ? -0.388 8.585 3.265 1.00 83.12 85 CYS A N 1
ATOM 667 C CA . CYS A 1 85 ? -1.818 8.886 3.166 1.00 83.12 85 CYS A CA 1
ATOM 668 C C . CYS A 1 85 ? -2.691 7.678 3.538 1.00 83.12 85 CYS A C 1
ATOM 670 O O . CYS A 1 85 ? -3.691 7.841 4.229 1.00 83.12 85 CYS A O 1
ATOM 672 N N . TYR A 1 86 ? -2.304 6.470 3.123 1.00 82.19 86 TYR A N 1
ATOM 673 C CA . TYR A 1 86 ? -3.007 5.242 3.484 1.00 82.19 86 TYR A CA 1
ATOM 674 C C . TYR A 1 86 ? -2.911 4.915 4.967 1.00 82.19 86 TYR A C 1
ATOM 676 O O . TYR A 1 86 ? -3.913 4.520 5.548 1.00 82.19 86 TYR A O 1
ATOM 684 N N . ALA A 1 87 ? -1.75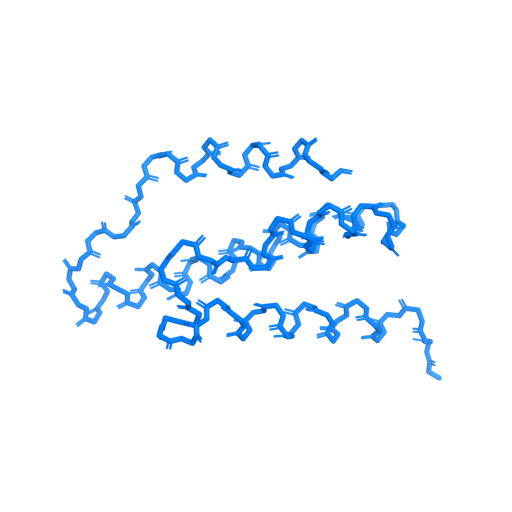1 5.116 5.590 1.00 82.31 87 ALA A N 1
ATOM 685 C CA . ALA A 1 87 ? -1.612 4.958 7.032 1.00 82.31 87 ALA A CA 1
ATOM 686 C C . ALA A 1 87 ? -2.476 5.972 7.803 1.00 82.31 87 ALA A C 1
ATOM 688 O O . ALA A 1 87 ? -3.041 5.620 8.827 1.00 82.31 87 ALA A O 1
ATOM 689 N N . GLY A 1 88 ? -2.624 7.202 7.297 1.00 80.38 88 GLY A N 1
ATOM 690 C CA . GLY A 1 88 ? -3.508 8.214 7.890 1.00 80.38 88 GLY A CA 1
ATOM 691 C C . GLY A 1 88 ? -5.008 7.989 7.652 1.00 80.38 88 GLY A C 1
ATOM 692 O O . GLY A 1 88 ? -5.820 8.620 8.322 1.00 80.38 88 GLY A O 1
ATOM 693 N N . LEU A 1 89 ? -5.379 7.123 6.703 1.00 76.75 89 LEU A N 1
ATOM 694 C CA . LEU A 1 89 ? -6.771 6.771 6.392 1.00 76.75 89 LEU A CA 1
ATOM 695 C C . LEU A 1 89 ? -7.347 5.676 7.306 1.00 76.75 89 LEU A C 1
ATOM 697 O O . LEU A 1 89 ? -8.568 5.522 7.336 1.00 76.75 89 LEU A O 1
ATOM 701 N N . ILE A 1 90 ? -6.486 4.907 7.982 1.00 72.75 90 ILE A N 1
ATOM 702 C CA . ILE A 1 90 ? -6.850 3.809 8.894 1.00 72.75 90 ILE A CA 1
ATOM 703 C C . ILE A 1 90 ? -6.877 4.313 10.334 1.00 72.75 90 ILE A C 1
ATOM 705 O O . ILE A 1 90 ? -7.898 4.069 11.009 1.00 72.75 90 ILE A O 1
#

pLDDT: mean 75.44, std 8.26, range [45.41,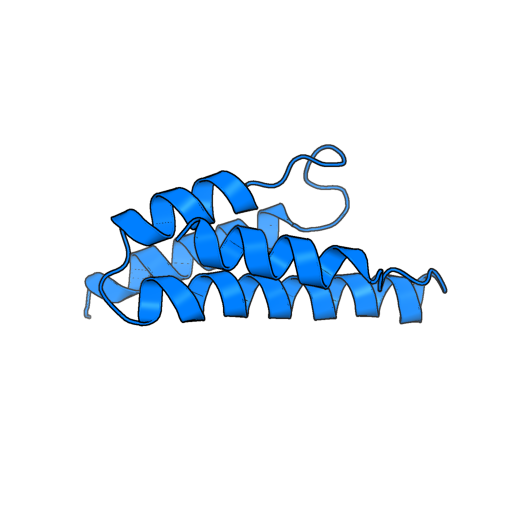 86.94]